Protein AF-A0A485JEY7-F1 (afdb_monomer_lite)

Secondary structure (DSSP, 8-state):
-HHHHHHHHHHHHHHHHHHHHHHB-TTS-BS-HHHHHHHHHHHHHHHHHHHHTT-SS---HHHHHHHHHT--

Sequence (72 aa):
MRALLNLLRTKVRETETIAAQVFITRSFEVLRPDILQALNRLSSTVYVMMILSVTKQPLTVKQIQQRLGETQ

pLDDT: mean 76.93, std 11.84, range [38.41, 90.25]

InterPro domains:
  IPR016030 Cobalamin adenosyltransferase-like [PF01923] (3-51)
  IPR036451 Cobalamin adenosyltransferase-like superfamily [G3DSA:1.20.1200.10] (1-68)
  IPR036451 Cobalamin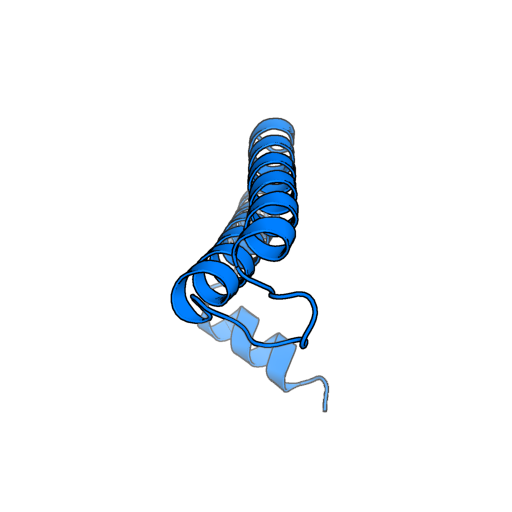 adenosyltransferase-like superfamily [SSF89028] (3-56)

Foldseek 3Di:
DLVVLVVVLVVLVVVLVVQCVVQQDPVRHGNCVVVNVVSVVVSVVSVLVSVLVVDPDRDDPVNVVVVVVVPD

Radius of gyration: 15.55 Å; chains: 1; bounding box: 38×16×40 Å

Organism: Escherichia coli (NCBI:txid562)

Structure (mmCIF, N/CA/C/O backbone):
data_AF-A0A485JEY7-F1
#
_entry.id   AF-A0A485JEY7-F1
#
loop_
_atom_site.group_PDB
_atom_site.id
_atom_site.type_symbol
_atom_site.label_atom_id
_atom_site.label_alt_id
_atom_site.label_comp_id
_atom_site.label_asym_id
_atom_site.label_entity_id
_atom_site.label_seq_id
_atom_site.pdbx_PDB_ins_code
_atom_site.Cartn_x
_atom_site.Cartn_y
_atom_site.Cartn_z
_atom_site.occupancy
_atom_site.B_iso_or_equiv
_atom_site.auth_seq_id
_atom_site.auth_comp_id
_atom_site.auth_asym_id
_atom_site.auth_atom_id
_atom_site.pdbx_PDB_model_num
ATOM 1 N N . MET A 1 1 ? -4.379 6.295 19.723 1.00 55.78 1 MET A N 1
ATOM 2 C CA . MET A 1 1 ? -4.711 5.312 18.662 1.00 55.78 1 MET A CA 1
ATOM 3 C C . MET A 1 1 ? -4.950 5.948 17.285 1.00 55.78 1 MET A C 1
ATOM 5 O O . MET A 1 1 ? -4.246 5.587 16.354 1.00 55.78 1 MET A O 1
ATOM 9 N N . ARG A 1 2 ? -5.851 6.940 17.137 1.00 59.62 2 ARG A N 1
ATOM 10 C CA . ARG A 1 2 ? -6.159 7.598 15.838 1.00 59.62 2 ARG A CA 1
ATOM 11 C C . ARG A 1 2 ? -4.954 8.236 15.124 1.00 59.62 2 ARG A C 1
ATOM 13 O O . ARG A 1 2 ? -4.837 8.124 13.911 1.00 59.62 2 ARG A O 1
ATOM 20 N N . ALA A 1 3 ? -4.048 8.865 15.874 1.00 68.94 3 ALA A N 1
ATOM 21 C CA . ALA A 1 3 ? -2.853 9.502 15.313 1.00 68.94 3 ALA A CA 1
ATOM 22 C C . ALA A 1 3 ? -1.863 8.494 14.700 1.00 68.94 3 ALA A C 1
ATOM 24 O O . ALA A 1 3 ? -1.286 8.767 13.654 1.00 68.94 3 ALA A O 1
ATOM 25 N N . LEU A 1 4 ? -1.721 7.306 15.301 1.00 75.38 4 LEU A N 1
ATOM 26 C CA . LEU A 1 4 ? -0.804 6.266 14.822 1.00 75.38 4 LEU A CA 1
ATOM 27 C C . LEU A 1 4 ? -1.291 5.630 13.514 1.00 75.38 4 LEU A C 1
ATOM 29 O O . LEU A 1 4 ? -0.493 5.412 12.611 1.00 75.38 4 LEU A O 1
ATOM 33 N N . LEU A 1 5 ? -2.601 5.397 13.376 1.00 76.75 5 LEU A N 1
ATOM 34 C CA . LEU A 1 5 ? -3.185 4.876 12.132 1.00 76.75 5 LEU A CA 1
ATOM 35 C C . LEU A 1 5 ? -3.088 5.893 10.988 1.00 76.75 5 LEU A C 1
ATOM 37 O O . LEU A 1 5 ? -2.798 5.523 9.853 1.00 76.75 5 LEU A O 1
ATOM 41 N N . ASN A 1 6 ? -3.251 7.183 11.291 1.00 77.00 6 ASN A N 1
ATOM 42 C CA . ASN A 1 6 ? -3.018 8.244 10.315 1.00 77.00 6 ASN A CA 1
ATOM 43 C C . ASN A 1 6 ? -1.551 8.345 9.898 1.00 77.00 6 ASN A C 1
ATOM 45 O O . ASN A 1 6 ? -1.276 8.461 8.707 1.00 77.00 6 ASN A O 1
ATOM 49 N N . LEU A 1 7 ? -0.621 8.262 10.851 1.00 83.06 7 LEU A N 1
ATOM 50 C CA . LEU A 1 7 ? 0.810 8.258 10.561 1.00 83.06 7 LEU A CA 1
ATOM 51 C C . LEU A 1 7 ? 1.194 7.063 9.677 1.00 83.06 7 LEU A C 1
ATOM 53 O O . LEU A 1 7 ? 1.901 7.237 8.686 1.00 83.06 7 LEU A O 1
ATOM 57 N N . LEU A 1 8 ? 0.673 5.872 9.987 1.00 83.25 8 LEU A N 1
ATOM 58 C CA . LEU A 1 8 ? 0.878 4.671 9.180 1.00 83.25 8 LEU A CA 1
ATOM 59 C C . LEU A 1 8 ? 0.337 4.854 7.757 1.00 83.25 8 LEU A C 1
ATOM 61 O O . LEU A 1 8 ? 1.033 4.551 6.793 1.00 83.25 8 LEU A O 1
ATOM 65 N N . ARG A 1 9 ? -0.869 5.415 7.606 1.00 82.69 9 ARG A N 1
ATOM 66 C CA . ARG A 1 9 ? -1.449 5.714 6.289 1.00 82.69 9 ARG A CA 1
ATOM 67 C C . ARG A 1 9 ? -0.571 6.680 5.489 1.00 82.69 9 ARG A C 1
ATOM 69 O O . ARG A 1 9 ? -0.376 6.458 4.296 1.00 82.69 9 ARG A O 1
ATOM 76 N N . THR A 1 10 ? -0.037 7.723 6.126 1.00 87.31 10 THR A N 1
ATOM 77 C CA . THR A 1 10 ? 0.879 8.674 5.478 1.00 87.31 10 THR A CA 1
ATOM 78 C C . THR A 1 10 ? 2.152 7.977 5.011 1.00 87.31 10 THR A C 1
ATOM 80 O O . THR A 1 10 ? 2.526 8.128 3.853 1.00 87.31 10 THR A O 1
ATOM 83 N N . LYS A 1 11 ? 2.762 7.134 5.853 1.00 89.00 11 LYS A N 1
ATOM 84 C CA . LYS A 1 11 ? 3.962 6.368 5.486 1.00 89.00 11 LYS A CA 1
ATOM 85 C C . LYS A 1 11 ? 3.719 5.429 4.304 1.00 89.00 11 LYS A C 1
ATOM 87 O O . LYS A 1 11 ? 4.532 5.390 3.391 1.00 89.00 11 LYS A O 1
ATOM 92 N N . VAL A 1 12 ? 2.571 4.747 4.262 1.00 87.00 12 VAL A N 1
ATOM 93 C CA . VAL A 1 12 ? 2.202 3.896 3.116 1.00 87.00 12 VAL A CA 1
ATOM 94 C C . VAL A 1 12 ? 2.049 4.719 1.830 1.00 87.00 12 VAL A C 1
ATOM 96 O O . VAL A 1 12 ? 2.470 4.266 0.769 1.00 87.00 12 VAL A O 1
ATOM 99 N N . ARG A 1 13 ? 1.496 5.937 1.904 1.00 87.00 13 ARG A N 1
ATOM 100 C CA . ARG A 1 13 ? 1.347 6.820 0.732 1.00 87.00 13 ARG A CA 1
ATOM 101 C C . ARG A 1 13 ? 2.672 7.417 0.255 1.00 87.00 13 ARG A C 1
ATOM 103 O O . ARG A 1 13 ? 2.881 7.539 -0.951 1.00 87.00 13 ARG A O 1
ATOM 110 N N . GLU A 1 14 ? 3.584 7.726 1.173 1.00 89.81 14 GLU A N 1
ATOM 111 C CA . GLU A 1 14 ? 4.968 8.078 0.830 1.00 89.81 14 GLU A CA 1
ATOM 112 C C . GLU A 1 14 ? 5.646 6.920 0.080 1.00 89.81 14 GLU A C 1
ATOM 114 O O . GLU A 1 14 ? 6.226 7.130 -0.985 1.00 89.81 14 GLU A O 1
ATOM 119 N N . THR A 1 15 ? 5.501 5.683 0.570 1.00 89.38 15 THR A N 1
ATOM 120 C CA . THR A 1 15 ? 6.031 4.490 -0.108 1.00 89.38 15 THR A CA 1
ATOM 121 C C . THR A 1 15 ? 5.395 4.266 -1.479 1.00 89.38 15 THR A C 1
ATOM 123 O O . THR A 1 15 ? 6.115 3.955 -2.418 1.00 89.38 15 THR A O 1
ATOM 126 N N . GLU A 1 16 ? 4.082 4.460 -1.634 1.00 88.44 16 GLU A N 1
ATOM 127 C CA . GLU A 1 16 ? 3.393 4.378 -2.935 1.00 88.44 16 GLU A CA 1
ATOM 128 C C . GLU A 1 16 ? 3.946 5.391 -3.938 1.00 88.44 16 GLU A C 1
ATOM 130 O O . GLU A 1 16 ? 4.165 5.049 -5.095 1.00 88.44 16 GLU A O 1
ATOM 135 N N . THR A 1 17 ? 4.246 6.610 -3.485 1.00 88.19 17 THR A N 1
ATOM 136 C CA . THR A 1 17 ? 4.808 7.665 -4.340 1.00 88.19 17 THR A CA 1
ATOM 137 C C . THR A 1 17 ? 6.215 7.301 -4.815 1.00 88.19 17 THR A C 1
ATOM 139 O O . THR A 1 17 ? 6.517 7.417 -6.001 1.00 88.19 17 THR A O 1
ATOM 142 N N . ILE A 1 18 ? 7.067 6.806 -3.913 1.00 90.25 18 ILE A N 1
ATOM 143 C CA . ILE A 1 18 ? 8.427 6.359 -4.253 1.00 90.25 18 ILE A CA 1
ATOM 144 C C . ILE A 1 18 ? 8.374 5.115 -5.152 1.00 90.25 18 ILE A C 1
ATOM 146 O O . ILE A 1 18 ? 9.083 5.038 -6.151 1.00 90.25 18 ILE A O 1
ATOM 150 N N . ALA A 1 19 ? 7.496 4.157 -4.849 1.00 85.94 19 ALA A N 1
ATOM 151 C CA . ALA A 1 19 ? 7.293 2.967 -5.666 1.00 85.94 19 ALA A CA 1
ATOM 152 C C . ALA A 1 19 ? 6.799 3.329 -7.072 1.00 85.94 19 ALA A C 1
ATOM 154 O O . ALA A 1 19 ? 7.271 2.749 -8.042 1.00 85.94 19 ALA A O 1
ATOM 155 N N . ALA A 1 20 ? 5.908 4.314 -7.209 1.00 86.38 20 ALA A N 1
ATOM 156 C CA . ALA A 1 20 ? 5.469 4.809 -8.508 1.00 86.38 20 ALA A CA 1
ATOM 157 C C . ALA A 1 20 ? 6.634 5.428 -9.295 1.00 86.38 20 ALA A C 1
ATOM 159 O O . ALA A 1 20 ? 6.779 5.148 -10.476 1.00 86.38 20 ALA A O 1
ATOM 160 N N . GLN A 1 21 ? 7.520 6.189 -8.648 1.00 86.25 21 GLN A N 1
ATOM 161 C CA . GLN A 1 21 ? 8.710 6.744 -9.308 1.00 86.25 21 GLN A CA 1
ATOM 162 C C . GLN A 1 21 ? 9.700 5.666 -9.780 1.00 86.25 21 GLN A C 1
ATOM 164 O O . GLN A 1 21 ? 10.371 5.857 -10.790 1.00 86.25 21 GLN A O 1
ATOM 169 N N . VAL A 1 22 ? 9.806 4.549 -9.054 1.00 87.94 22 VAL A N 1
ATOM 170 C CA . VAL A 1 22 ? 10.738 3.452 -9.370 1.00 87.94 22 VAL A CA 1
ATOM 171 C C . VAL A 1 22 ? 10.147 2.467 -10.381 1.00 87.94 22 VAL A C 1
ATOM 173 O O . VAL A 1 22 ? 10.859 1.970 -11.249 1.00 87.94 22 VAL A O 1
ATOM 176 N N . PHE A 1 23 ? 8.853 2.166 -10.268 1.00 85.50 23 PHE A N 1
ATOM 177 C CA . PHE A 1 23 ? 8.193 1.124 -11.053 1.00 85.50 23 PHE A CA 1
ATOM 178 C C . PHE A 1 23 ? 7.379 1.654 -12.233 1.00 85.50 23 PHE A C 1
ATOM 180 O O . PHE A 1 23 ? 6.915 0.837 -13.024 1.00 85.50 23 PHE A O 1
ATOM 187 N N . ILE A 1 24 ? 7.204 2.971 -12.385 1.00 84.75 24 ILE A N 1
ATOM 188 C CA . ILE A 1 24 ? 6.624 3.575 -13.590 1.00 84.75 24 ILE A CA 1
ATOM 189 C C . ILE A 1 24 ? 7.761 4.143 -14.431 1.00 84.75 24 ILE A C 1
ATOM 191 O O . ILE A 1 24 ? 8.422 5.117 -14.071 1.00 84.75 24 ILE A O 1
ATOM 195 N N . THR A 1 25 ? 7.988 3.517 -15.578 1.00 83.75 25 THR A N 1
ATOM 196 C CA . THR A 1 25 ? 8.992 3.959 -16.546 1.00 83.75 25 TH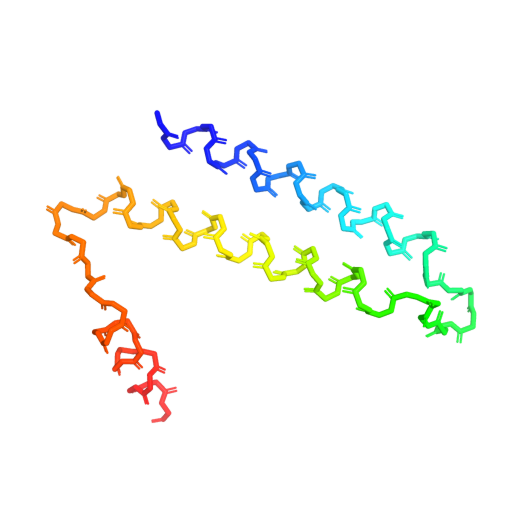R A CA 1
ATOM 197 C C . THR A 1 25 ? 8.554 5.278 -17.194 1.00 83.75 25 THR A C 1
ATOM 199 O O . THR A 1 25 ? 7.364 5.579 -17.261 1.00 83.75 25 THR A O 1
ATOM 202 N N . ARG A 1 26 ? 9.4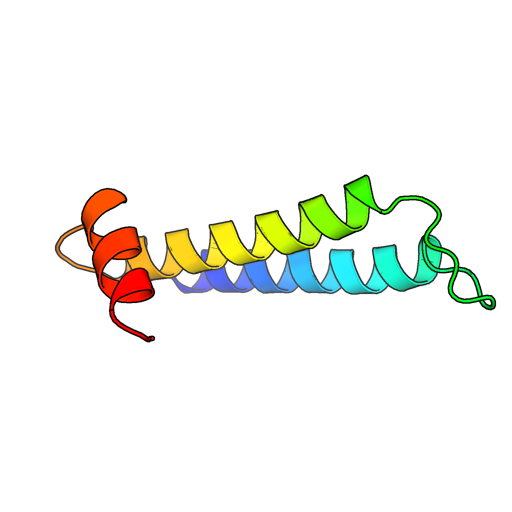86 6.060 -17.760 1.00 77.56 26 ARG A N 1
ATOM 203 C CA . ARG A 1 26 ? 9.160 7.301 -18.506 1.00 77.56 26 ARG A CA 1
ATOM 204 C C . ARG A 1 26 ? 8.214 7.078 -19.697 1.00 77.56 26 ARG A C 1
ATOM 206 O O . ARG A 1 26 ? 7.575 8.021 -20.146 1.00 77.56 26 ARG A O 1
ATOM 213 N N . SER A 1 27 ? 8.108 5.836 -20.165 1.00 82.81 27 SER A N 1
ATOM 214 C CA . SER A 1 27 ? 7.163 5.380 -21.191 1.00 82.81 27 SER A CA 1
ATOM 215 C C . SER A 1 27 ? 5.772 5.029 -20.639 1.00 82.81 27 SER A C 1
ATOM 217 O O . SER A 1 27 ? 4.979 4.433 -21.354 1.00 82.81 27 SER A O 1
ATOM 219 N N . PHE A 1 28 ? 5.479 5.351 -19.371 1.00 78.69 28 PHE A N 1
ATOM 220 C CA . PHE A 1 28 ? 4.248 4.988 -18.652 1.00 78.69 28 PHE A CA 1
ATOM 221 C C . PHE A 1 28 ? 4.009 3.478 -18.482 1.00 78.69 28 PHE A C 1
ATOM 223 O O . PHE A 1 28 ? 2.915 3.054 -18.116 1.00 78.69 28 PHE A O 1
ATOM 230 N N . GLU A 1 29 ? 5.039 2.654 -18.675 1.00 81.19 29 GLU A N 1
ATOM 231 C CA . GLU A 1 29 ? 4.962 1.219 -18.407 1.00 81.19 29 GLU A CA 1
ATOM 232 C C . GLU A 1 29 ? 5.184 0.921 -16.925 1.00 81.19 29 GLU A C 1
ATOM 234 O O . GLU A 1 29 ? 6.172 1.365 -16.328 1.00 81.19 29 GLU A O 1
ATOM 239 N N . VAL A 1 30 ? 4.271 0.138 -16.346 1.00 82.25 30 VAL A N 1
ATOM 240 C CA . VAL A 1 30 ? 4.320 -0.284 -14.946 1.00 82.25 30 VAL A CA 1
ATOM 241 C C . VAL A 1 30 ? 5.062 -1.616 -14.837 1.00 82.25 30 VAL A C 1
ATOM 243 O O . VAL A 1 30 ? 4.540 -2.665 -15.202 1.00 82.25 30 VAL A O 1
ATOM 246 N N . LEU A 1 31 ? 6.272 -1.583 -14.284 1.00 83.62 31 LEU A N 1
ATOM 247 C CA . LEU A 1 31 ? 7.154 -2.746 -14.116 1.00 83.62 31 LEU A CA 1
ATOM 248 C C . LEU A 1 31 ? 6.653 -3.739 -13.056 1.00 83.62 31 LEU A C 1
ATOM 250 O O . LEU A 1 31 ? 6.908 -4.943 -13.152 1.00 83.62 31 LEU A O 1
ATOM 254 N N . ARG A 1 32 ? 5.989 -3.230 -12.012 1.00 85.94 32 ARG A N 1
ATOM 255 C CA . ARG A 1 32 ? 5.454 -4.010 -10.883 1.00 85.94 32 ARG A CA 1
ATOM 256 C C . ARG A 1 32 ? 4.060 -3.522 -10.484 1.00 85.94 32 ARG A C 1
ATOM 258 O O . ARG A 1 32 ? 3.905 -2.823 -9.476 1.00 85.94 32 ARG A O 1
ATOM 265 N N . PRO A 1 33 ? 3.036 -3.838 -11.298 1.00 85.12 33 PRO A N 1
ATOM 266 C CA . PRO A 1 33 ? 1.664 -3.425 -11.016 1.00 85.12 33 PRO A CA 1
ATOM 267 C C . PRO A 1 33 ? 1.123 -4.075 -9.738 1.00 85.12 33 PRO A C 1
ATOM 269 O O . PRO A 1 33 ? 0.343 -3.459 -9.017 1.00 85.12 33 PRO A O 1
ATOM 272 N N . ASP A 1 34 ? 1.597 -5.275 -9.415 1.00 85.88 34 ASP A N 1
ATOM 273 C CA . ASP A 1 34 ? 1.332 -6.011 -8.183 1.00 85.88 34 ASP A CA 1
ATOM 274 C C . ASP A 1 34 ? 1.716 -5.212 -6.927 1.00 85.88 34 ASP A C 1
ATOM 276 O O . ASP A 1 34 ? 0.910 -5.089 -6.001 1.00 85.88 34 ASP A O 1
ATOM 280 N N . ILE A 1 35 ? 2.900 -4.591 -6.916 1.00 87.25 35 ILE A N 1
ATOM 281 C CA . ILE A 1 35 ? 3.388 -3.799 -5.777 1.00 87.25 35 ILE A CA 1
ATOM 282 C C . ILE A 1 35 ? 2.572 -2.514 -5.614 1.00 87.25 35 ILE A C 1
ATOM 284 O O . ILE A 1 35 ? 2.124 -2.198 -4.508 1.00 87.25 35 ILE A O 1
ATOM 288 N N . LEU A 1 36 ? 2.338 -1.781 -6.707 1.00 86.94 36 LEU A N 1
ATOM 289 C CA . LEU A 1 36 ? 1.549 -0.546 -6.663 1.00 86.94 36 LEU A CA 1
ATOM 290 C C . LEU A 1 36 ? 0.110 -0.817 -6.210 1.00 86.94 36 LEU A C 1
ATOM 292 O O . LEU A 1 36 ? -0.428 -0.097 -5.366 1.00 86.94 36 LEU A O 1
ATOM 296 N N . GLN A 1 37 ? -0.498 -1.898 -6.702 1.00 87.12 37 GLN A N 1
ATOM 297 C CA . GLN A 1 37 ? -1.847 -2.283 -6.306 1.00 87.12 37 GLN A CA 1
ATOM 298 C C . GLN A 1 37 ? -1.905 -2.734 -4.838 1.00 87.12 37 GLN A C 1
ATOM 300 O O . GLN A 1 37 ? -2.864 -2.404 -4.135 1.00 87.12 37 GLN A O 1
ATOM 305 N N . ALA A 1 38 ? -0.884 -3.439 -4.342 1.00 87.25 38 ALA A N 1
ATOM 306 C CA . ALA A 1 38 ? -0.791 -3.823 -2.936 1.00 87.25 38 ALA A CA 1
ATOM 307 C C . ALA A 1 38 ? -0.686 -2.598 -2.010 1.00 87.25 38 ALA A C 1
ATOM 309 O O . ALA A 1 38 ? -1.411 -2.526 -1.017 1.00 87.25 38 ALA A O 1
ATOM 310 N N . LEU A 1 39 ? 0.140 -1.602 -2.351 1.00 86.19 39 LEU A N 1
ATOM 311 C CA . LEU A 1 39 ? 0.279 -0.355 -1.580 1.00 86.19 39 LEU A CA 1
ATOM 312 C C . LEU A 1 39 ? -1.025 0.461 -1.558 1.00 86.19 39 LEU A C 1
ATOM 314 O O . LEU A 1 39 ? -1.448 0.973 -0.511 1.00 86.19 39 LEU A O 1
ATOM 318 N N . ASN A 1 40 ? -1.719 0.512 -2.693 1.00 86.50 40 ASN A N 1
ATOM 319 C CA . ASN A 1 40 ? -3.008 1.183 -2.808 1.00 86.50 40 ASN A CA 1
ATOM 320 C C . ASN A 1 40 ? -4.110 0.499 -1.966 1.00 86.50 40 ASN A C 1
ATOM 322 O O . ASN A 1 40 ? -4.892 1.168 -1.279 1.00 86.50 40 ASN A O 1
ATOM 326 N N . ARG A 1 41 ? -4.133 -0.843 -1.941 1.00 88.44 41 ARG A N 1
ATOM 327 C CA . ARG A 1 41 ? -5.033 -1.625 -1.073 1.00 88.44 41 ARG A CA 1
ATOM 328 C C . ARG A 1 41 ? -4.683 -1.455 0.402 1.00 88.44 41 ARG A C 1
ATOM 330 O O . ARG A 1 41 ? -5.578 -1.215 1.208 1.00 88.44 41 ARG A O 1
ATOM 337 N N . LEU A 1 42 ? -3.398 -1.506 0.748 1.00 85.12 42 LEU A N 1
ATOM 338 C CA . LEU A 1 42 ? -2.916 -1.405 2.125 1.00 85.12 42 LEU A CA 1
ATOM 339 C C . LEU A 1 42 ? -3.329 -0.084 2.778 1.00 85.12 42 LEU A C 1
ATOM 341 O O . LEU A 1 42 ? -3.877 -0.065 3.878 1.00 85.12 42 LEU A O 1
ATOM 345 N N . SER A 1 43 ? -3.119 1.032 2.086 1.00 81.06 43 SER A N 1
ATOM 346 C CA . SER A 1 43 ? -3.511 2.350 2.594 1.00 81.06 43 SER A CA 1
ATOM 347 C C . SER A 1 43 ? -5.030 2.500 2.768 1.00 81.06 43 SER A C 1
ATOM 349 O O . SER A 1 43 ? -5.468 3.162 3.712 1.00 81.06 43 SER A O 1
ATOM 351 N N . SER A 1 44 ? -5.831 1.856 1.914 1.00 82.69 44 SER A N 1
ATOM 352 C CA . SER A 1 44 ? -7.294 1.799 2.049 1.00 82.69 44 SER A CA 1
ATOM 353 C C . SER A 1 44 ? -7.721 0.946 3.250 1.00 82.69 44 SER A C 1
ATOM 355 O O . SER A 1 44 ? -8.589 1.353 4.019 1.00 82.69 44 SER A O 1
ATOM 357 N N . THR A 1 45 ? -7.061 -0.191 3.491 1.00 86.12 45 THR A N 1
ATOM 358 C CA . THR A 1 45 ? -7.286 -1.023 4.685 1.00 86.12 45 THR A CA 1
ATOM 359 C C . THR A 1 45 ? -6.977 -0.262 5.974 1.00 86.12 45 THR A C 1
ATOM 361 O O . THR A 1 45 ? -7.771 -0.308 6.913 1.00 86.12 45 THR A O 1
ATOM 364 N N . VAL A 1 46 ? -5.873 0.491 6.018 1.00 82.62 46 VAL A N 1
ATOM 365 C CA . VAL A 1 46 ? -5.520 1.325 7.182 1.00 82.62 46 VAL A CA 1
ATOM 366 C C . VAL A 1 46 ? -6.576 2.408 7.429 1.00 82.62 46 VAL A C 1
ATOM 368 O O . VAL A 1 46 ? -6.933 2.671 8.577 1.00 82.62 46 VAL A O 1
ATOM 371 N N . TYR A 1 47 ? -7.129 3.003 6.369 1.00 81.19 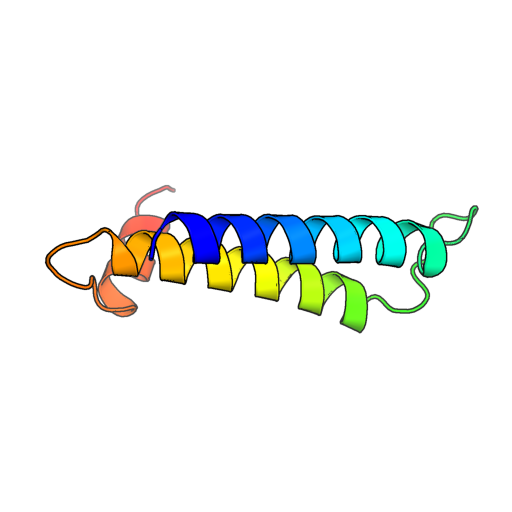47 TYR A N 1
ATOM 372 C CA . TYR A 1 47 ? -8.229 3.965 6.480 1.00 81.19 47 TYR A CA 1
ATOM 373 C C . TYR A 1 47 ? -9.518 3.326 7.027 1.00 81.19 47 TYR A C 1
ATOM 375 O O . TYR A 1 47 ? -10.132 3.870 7.944 1.00 81.19 47 TYR A O 1
ATOM 383 N N . VAL A 1 48 ? -9.890 2.133 6.551 1.00 81.31 48 VAL A N 1
ATOM 384 C CA . VAL A 1 48 ? -11.044 1.385 7.084 1.00 81.31 48 VAL A CA 1
ATOM 385 C C . VAL A 1 48 ? -10.831 1.019 8.555 1.00 81.31 48 VAL A C 1
ATOM 387 O O . VAL A 1 48 ? -11.725 1.233 9.372 1.00 81.31 48 VAL A O 1
ATOM 390 N N . MET A 1 49 ? -9.639 0.544 8.931 1.00 79.06 49 MET A N 1
ATOM 391 C CA . MET A 1 49 ? -9.294 0.276 10.334 1.00 79.06 49 MET A CA 1
ATOM 392 C C . MET A 1 49 ? -9.379 1.537 11.199 1.00 79.06 49 MET A C 1
ATOM 394 O O . MET A 1 49 ? -9.836 1.466 12.340 1.00 79.06 49 MET A O 1
ATOM 398 N N . MET A 1 50 ? -8.980 2.697 10.669 1.00 81.06 50 MET A N 1
ATOM 399 C CA . MET A 1 50 ? -9.125 3.977 11.359 1.00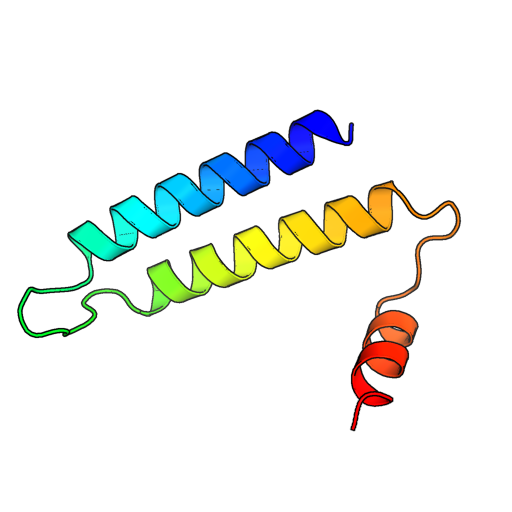 81.06 50 MET A CA 1
ATOM 400 C C . MET A 1 50 ? -10.596 4.312 11.623 1.00 81.06 50 MET A C 1
ATOM 402 O O . MET A 1 50 ? -10.925 4.676 12.752 1.00 81.06 50 MET A O 1
ATOM 406 N N . ILE A 1 51 ? -11.474 4.158 10.626 1.00 77.81 51 ILE A N 1
ATOM 407 C CA . ILE A 1 51 ? -12.920 4.385 10.780 1.00 77.81 51 ILE A CA 1
ATOM 408 C C . ILE A 1 51 ? -13.509 3.412 11.805 1.00 77.81 51 ILE A C 1
ATOM 410 O O . ILE A 1 51 ? -14.186 3.844 12.735 1.00 77.81 51 ILE A O 1
ATOM 414 N N . LEU A 1 52 ? -13.198 2.119 11.696 1.00 77.38 52 LEU A N 1
ATOM 415 C CA . LEU A 1 52 ? -13.671 1.102 12.641 1.00 77.38 52 LEU A CA 1
ATOM 416 C C . LEU A 1 52 ? -13.199 1.375 14.077 1.00 77.38 52 LEU A C 1
ATOM 418 O O . LEU A 1 52 ? -13.952 1.179 15.025 1.00 77.38 52 LEU A O 1
ATOM 422 N N . SER A 1 53 ? -11.984 1.903 14.243 1.00 72.00 53 SER A N 1
ATOM 423 C CA . SER A 1 53 ? -11.439 2.306 15.550 1.00 72.00 53 SER A CA 1
ATOM 424 C C . SER A 1 53 ? -12.103 3.567 16.127 1.00 72.00 53 SER A C 1
ATOM 426 O O . SER A 1 53 ? -11.899 3.908 17.293 1.00 72.00 53 SER A O 1
ATOM 428 N N . VAL A 1 54 ? -12.846 4.318 15.309 1.00 68.75 54 VAL A N 1
ATOM 429 C CA . VAL A 1 54 ? -13.572 5.540 15.688 1.00 68.75 54 VAL A CA 1
ATOM 430 C C . VAL A 1 54 ? -15.035 5.236 16.025 1.00 68.75 54 VAL A C 1
ATOM 432 O O . VAL A 1 54 ? -15.611 5.929 16.866 1.00 68.75 54 VAL A O 1
ATOM 435 N N . THR A 1 55 ? -15.627 4.214 15.406 1.00 68.50 55 THR A N 1
ATOM 436 C CA . THR A 1 55 ? -17.027 3.826 15.602 1.00 68.50 55 THR A CA 1
ATOM 437 C C . THR A 1 55 ? -17.223 3.049 16.907 1.00 68.50 55 THR A C 1
ATOM 439 O O . THR A 1 55 ? -16.632 1.992 17.096 1.00 68.50 55 THR A O 1
ATOM 442 N N . LYS A 1 56 ? -18.088 3.546 17.807 1.00 57.28 56 LYS A N 1
ATOM 443 C CA . LYS A 1 56 ? -18.418 2.895 19.096 1.00 57.28 56 LYS A CA 1
ATOM 444 C C . LYS A 1 56 ? -19.169 1.559 18.957 1.00 57.28 56 LYS A C 1
ATOM 446 O O . LYS A 1 56 ? -19.236 0.802 19.918 1.00 57.28 56 LYS A O 1
ATOM 451 N N . GLN A 1 57 ? -19.711 1.273 17.775 1.00 62.09 57 GLN A N 1
ATOM 452 C CA . GLN A 1 57 ? -20.200 -0.040 17.358 1.00 62.09 57 GLN A CA 1
ATOM 453 C C . GLN A 1 57 ? -19.460 -0.398 16.067 1.00 62.09 57 GLN A C 1
ATOM 455 O O . GLN A 1 57 ? -19.626 0.322 15.080 1.00 62.09 57 GLN A O 1
ATOM 460 N N . PRO A 1 58 ? -18.609 -1.438 16.056 1.00 57.59 58 PRO A N 1
ATOM 461 C CA . PRO A 1 58 ? -17.928 -1.847 14.840 1.00 57.59 58 PRO A CA 1
ATOM 462 C C . PRO A 1 58 ? -18.981 -2.349 13.850 1.00 57.59 58 PRO A C 1
ATOM 464 O O . PRO A 1 58 ? -19.604 -3.390 14.055 1.00 57.59 58 PRO A O 1
ATOM 467 N N . LEU A 1 59 ? -19.211 -1.575 12.789 1.00 62.41 59 LEU A N 1
ATOM 468 C CA . LEU A 1 59 ? -20.070 -1.990 11.685 1.00 62.41 59 LEU A CA 1
ATOM 469 C C . LEU A 1 59 ? -19.472 -3.261 11.082 1.00 62.41 59 LEU A C 1
ATOM 471 O O . LEU A 1 59 ? -18.295 -3.305 10.718 1.00 62.41 59 LEU A O 1
ATOM 475 N N . THR A 1 60 ? -20.280 -4.314 11.001 1.00 67.12 60 THR A N 1
ATOM 476 C CA . THR A 1 60 ? -19.834 -5.584 10.418 1.00 67.12 60 THR A CA 1
ATOM 477 C C . THR A 1 60 ? -19.577 -5.374 8.925 1.00 67.12 60 THR A C 1
ATOM 479 O O . THR A 1 60 ? -20.279 -4.591 8.287 1.00 67.12 60 THR A O 1
ATOM 482 N N . VAL A 1 61 ? -18.616 -6.090 8.331 1.00 65.38 61 VAL A N 1
ATOM 483 C CA . VAL A 1 61 ? -18.254 -5.965 6.900 1.00 65.38 61 VAL A CA 1
ATOM 484 C C . VAL A 1 61 ? -19.483 -6.011 5.975 1.00 65.38 61 VAL A C 1
ATOM 486 O O . VAL A 1 61 ? -19.560 -5.247 5.016 1.00 65.38 61 VAL A O 1
ATOM 489 N N . LYS A 1 62 ? -20.496 -6.818 6.328 1.00 66.00 62 LYS A N 1
ATOM 490 C CA . LYS A 1 62 ? -21.789 -6.894 5.626 1.00 66.00 62 LYS A CA 1
ATOM 491 C C . LYS A 1 62 ? -22.548 -5.557 5.588 1.00 66.00 62 LYS A C 1
ATOM 493 O O . LYS A 1 62 ? -23.097 -5.198 4.556 1.00 66.00 62 LYS A O 1
ATOM 498 N N . GLN A 1 63 ? -22.541 -4.797 6.683 1.00 67.12 63 GLN A N 1
ATOM 499 C CA . GLN A 1 63 ? -23.207 -3.492 6.779 1.00 67.12 63 GLN A CA 1
ATOM 500 C C . GLN A 1 63 ? -22.456 -2.408 5.995 1.00 67.12 63 GLN A C 1
ATOM 502 O O . GLN A 1 63 ? -23.079 -1.527 5.408 1.00 67.12 63 GLN A O 1
ATOM 507 N N . ILE A 1 64 ? -21.122 -2.483 5.947 1.00 67.81 64 ILE A N 1
ATOM 508 C CA . ILE A 1 64 ? -20.296 -1.561 5.152 1.00 67.81 64 ILE A CA 1
ATOM 509 C C . ILE A 1 64 ? -20.539 -1.788 3.655 1.00 67.81 64 ILE A C 1
ATOM 511 O O . ILE A 1 64 ? -20.732 -0.825 2.919 1.00 67.81 64 ILE A O 1
ATOM 515 N N . GLN A 1 65 ? -20.586 -3.049 3.210 1.00 66.88 65 GLN A N 1
ATOM 516 C CA . GLN A 1 65 ? -20.906 -3.388 1.819 1.00 66.88 65 GLN A CA 1
ATOM 517 C C . GLN A 1 65 ? -22.316 -2.938 1.424 1.00 66.88 65 GLN A C 1
ATOM 519 O O . GLN A 1 65 ? -22.489 -2.391 0.341 1.00 66.88 65 GLN A O 1
ATOM 524 N N . GLN A 1 66 ? -23.300 -3.102 2.312 1.00 65.62 66 GLN A N 1
ATOM 525 C CA . GLN A 1 66 ? -24.674 -2.669 2.059 1.00 65.62 66 GLN A CA 1
ATOM 526 C C . GLN A 1 66 ? -24.779 -1.143 1.900 1.00 65.62 66 GLN A C 1
ATOM 528 O O . GLN A 1 66 ? -25.378 -0.665 0.946 1.00 65.62 66 GLN A O 1
ATOM 533 N N . ARG A 1 67 ? -24.106 -0.367 2.759 1.00 62.88 67 ARG A N 1
ATOM 534 C CA . ARG A 1 67 ? -24.112 1.108 2.700 1.00 62.88 67 ARG A CA 1
ATOM 535 C C . ARG A 1 67 ? -23.346 1.678 1.502 1.00 62.88 67 ARG A C 1
ATOM 537 O O . ARG A 1 67 ? -23.715 2.730 0.998 1.00 62.88 67 ARG A O 1
ATOM 544 N N . LEU A 1 68 ? -22.288 1.001 1.052 1.00 60.75 68 LEU A N 1
ATOM 545 C CA . LEU A 1 68 ? -21.547 1.377 -0.159 1.00 60.75 68 LEU A CA 1
ATOM 546 C C . LEU A 1 68 ? -22.284 0.968 -1.447 1.00 60.75 68 LEU A C 1
ATOM 548 O O . LEU A 1 68 ? -22.120 1.629 -2.466 1.00 60.75 68 LEU A O 1
ATOM 552 N N . GLY A 1 69 ? -23.095 -0.095 -1.406 1.00 55.44 69 GLY A N 1
ATOM 553 C CA . GLY A 1 69 ? -23.923 -0.548 -2.530 1.00 55.44 69 GLY A CA 1
ATOM 554 C C . GLY A 1 69 ? -25.209 0.260 -2.744 1.00 55.44 69 GLY A C 1
ATOM 555 O O . GLY A 1 69 ? -25.739 0.253 -3.845 1.00 55.44 69 GLY A O 1
ATOM 556 N N . GLU A 1 70 ? -25.684 0.987 -1.728 1.00 51.12 70 GLU A N 1
ATOM 557 C CA . GLU A 1 70 ? -26.846 1.894 -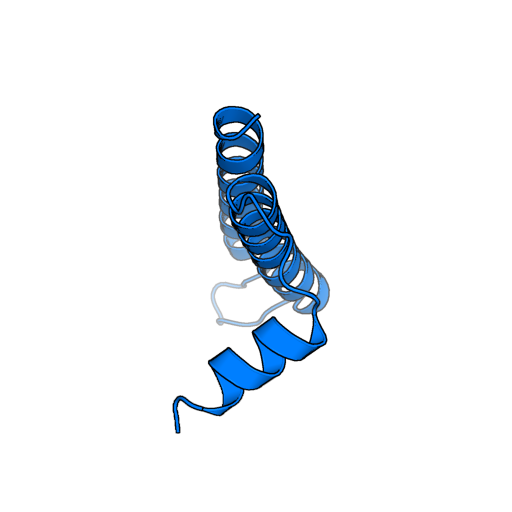1.817 1.00 51.12 70 GLU A CA 1
ATOM 558 C C . GLU A 1 70 ? -26.523 3.245 -2.485 1.00 51.12 70 GLU A C 1
ATOM 560 O O . GLU A 1 70 ? -27.415 4.065 -2.675 1.00 51.12 70 GLU A O 1
ATOM 565 N N . THR A 1 71 ? -25.259 3.499 -2.845 1.00 48.06 71 THR A N 1
ATOM 566 C CA . THR A 1 71 ? -24.843 4.720 -3.559 1.00 48.06 71 THR A CA 1
ATOM 567 C C . THR A 1 71 ? -24.706 4.448 -5.065 1.00 48.06 71 THR A C 1
ATOM 569 O O . THR A 1 71 ? -23.642 4.673 -5.643 1.00 48.06 71 THR A O 1
ATOM 572 N N . GLN A 1 72 ? -25.762 3.909 -5.682 1.00 38.41 72 GLN A N 1
ATOM 573 C CA . GLN A 1 72 ? -25.953 3.895 -7.139 1.00 38.41 72 GLN A CA 1
ATOM 574 C C . GLN A 1 72 ? -27.234 4.630 -7.507 1.00 38.41 72 GLN A C 1
ATOM 576 O O . GLN A 1 72 ? -28.260 4.376 -6.838 1.00 38.41 72 GLN A O 1
#